Protein AF-Q3BM57-F1 (afdb_monomer)

Radius of gyration: 13.67 Å; Cα contacts (8 Å, |Δi|>4): 125; chains: 1; bounding box: 43×21×32 Å

pLDDT: mean 78.83, std 12.49, range [34.44, 92.12]

Solvent-accessible surface area (backbone atoms only — not comparable to full-atom values): 5569 Å² total; per-residue (Å²): 133,81,82,72,73,82,38,52,63,45,88,41,79,76,63,85,85,56,90,53,75,90,53,66,89,49,45,34,31,27,56,75,60,85,75,77,78,59,96,80,44,55,71,37,76,38,39,43,82,86,69,49,75,54,24,32,30,65,48,70,41,79,93,73,60,32,28,32,24,45,35,46,72,55,50,46,68,78,35,76,85,69,71,82,77,76,84,131

Sequence (88 aa):
MSTDVLCDWTDARIPANFPDPGLQGLHAATPDFGGLTGPGDSGGPVVSSSGVMHGIVKGQYDNLNMMFYTSTAQFFREQPDYTIAPPN

Structure (mmCIF, N/CA/C/O backbone):
data_AF-Q3BM57-F1
#
_entry.id   AF-Q3BM57-F1
#
loop_
_atom_site.group_PDB
_atom_site.id
_atom_site.type_symbol
_atom_site.label_atom_id
_atom_site.label_alt_id
_atom_site.label_comp_id
_atom_site.label_asym_id
_atom_site.label_entity_id
_atom_site.label_seq_id
_atom_site.pdbx_PDB_ins_code
_atom_site.Cartn_x
_atom_site.Cartn_y
_atom_site.Cartn_z
_atom_site.occupancy
_atom_site.B_iso_or_equiv
_atom_site.auth_seq_id
_atom_site.auth_comp_id
_atom_site.auth_asym_id
_atom_site.auth_atom_id
_atom_site.pdbx_PDB_model_num
ATOM 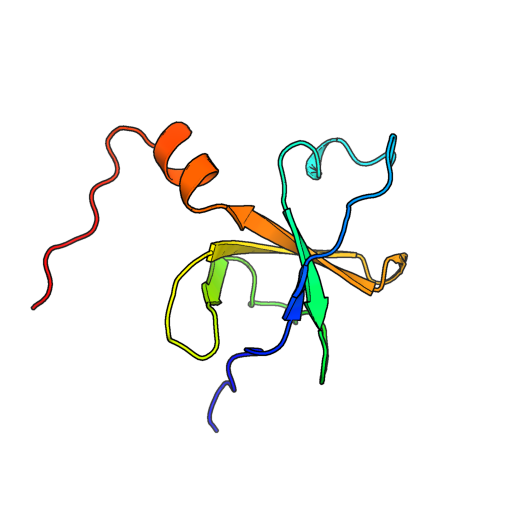1 N N . MET A 1 1 ? -19.141 -0.087 -12.837 1.00 34.44 1 MET A N 1
ATOM 2 C CA . MET A 1 1 ? -17.762 -0.585 -12.990 1.00 34.44 1 MET A CA 1
ATOM 3 C C . MET A 1 1 ? -17.221 -0.742 -11.589 1.00 34.44 1 MET A C 1
ATOM 5 O O . MET A 1 1 ? -17.168 0.252 -10.879 1.00 34.44 1 MET A O 1
ATOM 9 N N . SER A 1 2 ? -16.990 -1.979 -11.162 1.00 35.09 2 SER A N 1
ATOM 10 C CA . SER A 1 2 ? -16.331 -2.265 -9.889 1.00 35.09 2 SER A CA 1
ATOM 11 C C . SER A 1 2 ? -14.887 -1.787 -10.022 1.00 35.09 2 SER A C 1
ATOM 13 O O . SER A 1 2 ? -14.223 -2.135 -10.997 1.00 35.09 2 SER A O 1
ATOM 15 N N . THR A 1 3 ? -14.433 -0.912 -9.128 1.00 41.09 3 THR A N 1
ATOM 16 C CA . THR A 1 3 ? -13.006 -0.642 -8.935 1.00 41.09 3 THR A CA 1
ATOM 17 C C . THR A 1 3 ? -12.451 -1.890 -8.268 1.00 41.09 3 THR A C 1
ATOM 19 O O . THR A 1 3 ? -12.429 -1.972 -7.039 1.00 41.09 3 THR A O 1
ATOM 22 N N . ASP A 1 4 ? -12.191 -2.915 -9.080 1.00 44.03 4 ASP A N 1
ATOM 23 C CA . ASP A 1 4 ? -11.793 -4.226 -8.598 1.00 44.03 4 ASP A CA 1
ATOM 24 C C . ASP A 1 4 ? -10.557 -4.055 -7.735 1.00 44.03 4 ASP A C 1
ATOM 26 O O . ASP A 1 4 ? -9.509 -3.583 -8.174 1.00 44.03 4 ASP A O 1
ATOM 30 N N . VAL A 1 5 ? -10.753 -4.368 -6.460 1.00 47.12 5 VAL A N 1
ATOM 31 C CA . VAL A 1 5 ? -9.701 -4.408 -5.472 1.00 47.12 5 VAL A CA 1
ATOM 32 C C . VAL A 1 5 ? -8.647 -5.352 -6.031 1.00 47.12 5 VAL A C 1
ATOM 34 O O . VAL A 1 5 ? -8.900 -6.541 -6.229 1.00 47.12 5 VAL A O 1
ATOM 37 N N . LEU A 1 6 ? -7.483 -4.797 -6.344 1.00 53.69 6 LEU A N 1
ATOM 38 C CA . LEU A 1 6 ? -6.271 -5.557 -6.576 1.00 53.69 6 LEU A CA 1
ATOM 39 C C . LEU A 1 6 ? -6.014 -6.295 -5.249 1.00 53.69 6 LEU A C 1
ATOM 41 O O . LEU A 1 6 ? -5.568 -5.690 -4.282 1.00 53.69 6 LEU A O 1
ATOM 45 N N . CYS A 1 7 ? -6.498 -7.531 -5.132 1.00 53.09 7 CYS A N 1
ATOM 46 C CA . CYS A 1 7 ? -6.591 -8.282 -3.868 1.00 53.09 7 CYS A CA 1
ATOM 47 C C . CYS A 1 7 ? -5.550 -9.399 -3.760 1.00 53.09 7 CYS A C 1
ATOM 49 O O . CYS A 1 7 ? -5.379 -9.952 -2.674 1.00 53.09 7 CYS A O 1
ATOM 51 N N . ASP A 1 8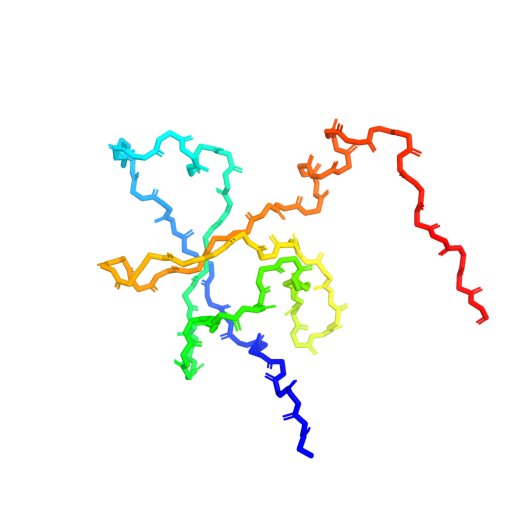 ? -4.881 -9.729 -4.864 1.00 61.31 8 ASP A N 1
ATOM 52 C CA . ASP A 1 8 ? -3.878 -10.787 -4.906 1.00 61.31 8 ASP A CA 1
ATOM 53 C C . ASP A 1 8 ? -2.499 -10.158 -5.078 1.00 61.31 8 ASP A C 1
ATOM 55 O O . ASP A 1 8 ? -2.113 -9.691 -6.157 1.00 61.31 8 ASP A O 1
ATOM 59 N N . TRP A 1 9 ? -1.782 -10.114 -3.960 1.00 72.38 9 TRP A N 1
ATOM 60 C CA . TRP A 1 9 ? -0.410 -9.656 -3.897 1.00 72.38 9 TRP A CA 1
ATOM 61 C C . TRP A 1 9 ? 0.446 -10.659 -3.151 1.00 72.38 9 TRP A C 1
ATOM 63 O O . TRP A 1 9 ? 0.053 -11.182 -2.106 1.00 72.38 9 TRP A O 1
ATOM 73 N N . THR A 1 10 ? 1.680 -10.786 -3.611 1.00 76.31 10 THR A N 1
ATOM 74 C CA . THR A 1 10 ? 2.738 -11.461 -2.873 1.00 76.31 10 THR A CA 1
ATOM 75 C C . THR A 1 10 ? 3.581 -10.436 -2.113 1.00 76.31 10 THR A C 1
ATOM 77 O O . THR A 1 10 ? 3.977 -9.405 -2.667 1.00 76.31 10 THR A O 1
ATOM 80 N N . ASP A 1 11 ? 3.885 -10.726 -0.842 1.00 78.75 11 ASP A N 1
ATOM 81 C CA . ASP A 1 11 ? 4.824 -9.940 -0.034 1.00 78.75 11 ASP A CA 1
ATOM 82 C C . ASP A 1 11 ? 6.171 -9.807 -0.758 1.00 78.75 11 ASP A C 1
ATOM 84 O O . ASP A 1 11 ? 6.825 -10.799 -1.099 1.00 78.75 11 ASP A O 1
ATOM 88 N N . ALA A 1 12 ? 6.626 -8.570 -0.936 1.00 83.38 12 ALA A N 1
ATOM 89 C CA . ALA A 1 12 ? 7.886 -8.263 -1.592 1.00 83.38 12 ALA A CA 1
ATOM 90 C C . ALA A 1 12 ? 8.878 -7.634 -0.613 1.00 83.38 12 ALA A C 1
ATOM 92 O O . ALA A 1 12 ? 8.524 -6.934 0.337 1.00 83.38 12 ALA A O 1
ATOM 93 N N . ARG A 1 13 ? 10.171 -7.870 -0.853 1.00 84.81 13 ARG A N 1
ATOM 94 C CA . ARG A 1 13 ? 11.238 -7.229 -0.079 1.00 84.81 13 ARG A CA 1
ATOM 95 C C . ARG A 1 13 ? 11.791 -6.043 -0.843 1.00 84.81 13 ARG A C 1
ATOM 97 O O . ARG A 1 13 ? 12.298 -6.202 -1.951 1.00 84.81 13 ARG A O 1
ATOM 104 N N . ILE A 1 14 ? 11.773 -4.883 -0.195 1.00 84.94 14 ILE A N 1
ATOM 105 C CA . ILE A 1 14 ? 12.511 -3.711 -0.659 1.00 84.94 14 ILE A CA 1
ATOM 106 C C . ILE A 1 14 ? 14.005 -4.072 -0.650 1.00 84.94 14 ILE A C 1
ATOM 108 O O . ILE A 1 14 ? 14.502 -4.533 0.386 1.00 84.94 14 ILE A O 1
ATOM 112 N N . PRO A 1 15 ? 14.732 -3.906 -1.771 1.00 85.00 15 PRO A N 1
ATOM 113 C CA . PRO A 1 15 ? 16.160 -4.187 -1.816 1.00 85.00 15 PRO A CA 1
ATOM 114 C C . PRO A 1 15 ? 16.918 -3.439 -0.715 1.00 85.00 15 PRO A C 1
ATOM 116 O O . PRO A 1 15 ? 16.696 -2.250 -0.478 1.00 85.00 15 PRO A O 1
ATOM 119 N N . ALA A 1 16 ? 17.840 -4.133 -0.045 1.00 80.19 16 ALA A N 1
ATOM 120 C CA . ALA A 1 16 ? 18.702 -3.497 0.942 1.00 80.19 16 ALA A CA 1
ATOM 121 C C . ALA A 1 16 ? 19.509 -2.367 0.279 1.00 80.19 16 ALA A C 1
ATOM 123 O O . ALA A 1 16 ? 20.048 -2.547 -0.812 1.00 80.19 16 ALA A O 1
ATOM 124 N N . ASN A 1 17 ? 19.604 -1.218 0.951 1.00 81.25 17 ASN A N 1
ATOM 125 C CA . ASN A 1 17 ? 20.269 -0.009 0.447 1.00 81.25 17 ASN A CA 1
ATOM 126 C C . ASN A 1 17 ? 19.644 0.594 -0.824 1.00 81.25 17 ASN A C 1
ATOM 128 O O . ASN A 1 17 ? 20.341 1.280 -1.574 1.00 81.25 17 ASN A O 1
ATOM 132 N N . PHE A 1 18 ? 18.350 0.364 -1.083 1.00 82.75 18 PHE A N 1
ATOM 133 C CA . PHE A 1 18 ? 17.666 1.082 -2.156 1.00 82.75 18 PHE A CA 1
ATOM 134 C C . PHE A 1 18 ? 17.776 2.605 -1.919 1.00 82.75 18 PHE A C 1
ATOM 136 O O . PHE A 1 18 ? 17.512 3.058 -0.803 1.00 82.75 18 PHE A O 1
ATOM 143 N N . PRO A 1 19 ? 18.191 3.404 -2.922 1.00 81.81 19 PRO A N 1
ATOM 144 C CA . PRO A 1 19 ? 18.646 4.784 -2.722 1.00 81.81 19 PRO A CA 1
ATOM 145 C C . PRO A 1 19 ? 17.524 5.800 -2.448 1.00 81.81 19 PRO A C 1
ATOM 147 O O . PRO A 1 19 ? 17.785 7.001 -2.439 1.00 81.81 19 PRO A O 1
ATOM 150 N N . ASP A 1 20 ? 16.291 5.344 -2.220 1.00 83.06 20 ASP A N 1
ATOM 151 C CA . ASP A 1 20 ? 15.153 6.206 -1.914 1.00 83.06 20 ASP A CA 1
ATOM 152 C C . ASP A 1 20 ? 14.853 6.213 -0.400 1.00 83.06 20 ASP A C 1
ATOM 154 O O . ASP A 1 20 ? 14.307 5.236 0.130 1.00 83.06 20 ASP A O 1
ATOM 158 N N . PRO A 1 21 ? 15.168 7.307 0.321 1.00 80.12 21 PRO A N 1
ATOM 159 C CA . PRO A 1 21 ? 14.866 7.423 1.745 1.00 80.12 21 PRO A CA 1
ATOM 160 C C . PRO A 1 21 ? 13.357 7.415 2.037 1.00 80.12 21 PRO A C 1
ATOM 162 O O . PRO A 1 21 ? 12.956 7.046 3.139 1.00 80.12 21 PRO A O 1
ATOM 165 N N . GLY A 1 22 ? 12.508 7.769 1.067 1.00 77.75 22 GLY A N 1
ATOM 166 C CA . GLY A 1 22 ? 11.050 7.762 1.199 1.00 77.75 22 GLY A CA 1
ATOM 167 C C . GLY A 1 22 ? 10.438 6.365 1.339 1.00 77.75 22 GLY A C 1
ATOM 168 O O . GLY A 1 22 ? 9.278 6.260 1.756 1.00 77.75 22 GLY A O 1
ATOM 169 N N . LEU A 1 23 ? 1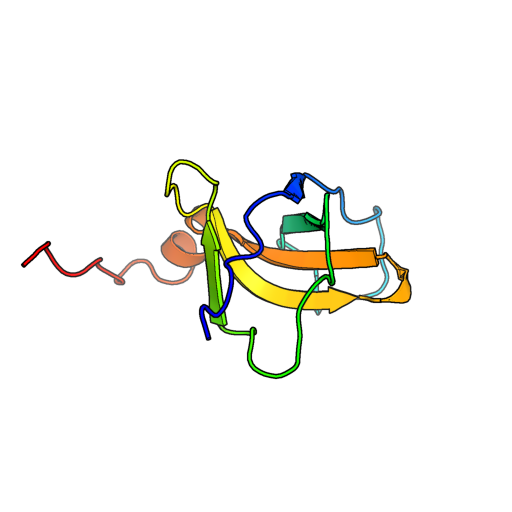1.215 5.317 1.032 1.00 80.50 23 LEU A N 1
ATOM 170 C CA . LEU A 1 23 ? 10.831 3.912 1.180 1.00 80.50 23 LEU A CA 1
ATOM 171 C C . LEU A 1 23 ? 11.242 3.297 2.524 1.00 80.50 23 LEU A C 1
ATOM 173 O O . LEU A 1 23 ? 10.850 2.170 2.827 1.00 80.50 23 LEU A O 1
ATOM 177 N N . GLN A 1 24 ? 12.021 4.007 3.346 1.00 81.38 24 GLN A N 1
ATOM 178 C CA . GLN A 1 24 ? 12.432 3.486 4.647 1.00 81.38 24 GLN A CA 1
ATOM 179 C C . GLN A 1 24 ? 11.218 3.260 5.554 1.00 81.38 24 GLN A C 1
ATOM 181 O O . GLN A 1 24 ? 10.383 4.141 5.746 1.00 81.38 24 GLN A O 1
ATOM 186 N N . GLY A 1 25 ? 11.131 2.053 6.114 1.00 82.62 25 GLY A N 1
ATOM 187 C CA . GLY A 1 25 ? 10.021 1.635 6.970 1.00 82.62 25 GLY A CA 1
ATOM 188 C C . GLY A 1 25 ? 8.761 1.201 6.220 1.00 82.62 25 GLY A C 1
ATOM 189 O O . GLY A 1 25 ? 7.871 0.656 6.863 1.00 82.62 25 GLY A O 1
ATOM 190 N N . LEU A 1 26 ? 8.686 1.375 4.896 1.00 86.44 26 LEU A N 1
ATOM 191 C CA . LEU A 1 26 ? 7.554 0.886 4.113 1.00 86.44 26 LEU A CA 1
ATOM 192 C C . LEU A 1 26 ? 7.619 -0.626 3.912 1.00 86.44 26 LEU A C 1
ATOM 194 O O . LEU A 1 26 ? 8.685 -1.245 3.925 1.00 86.44 26 LEU A O 1
ATOM 198 N N . HIS A 1 27 ? 6.448 -1.197 3.667 1.00 89.38 27 HIS A N 1
ATOM 199 C CA . HIS A 1 27 ? 6.305 -2.554 3.169 1.00 89.38 27 HIS A CA 1
ATOM 200 C C . HIS A 1 27 ? 6.091 -2.522 1.657 1.00 89.38 27 HIS A C 1
ATOM 202 O O . HIS A 1 27 ? 5.665 -1.502 1.107 1.00 89.38 27 HIS A O 1
ATOM 208 N N . ALA A 1 28 ? 6.408 -3.630 0.990 1.00 88.94 28 ALA A N 1
ATOM 209 C CA . ALA A 1 28 ? 6.252 -3.764 -0.447 1.00 88.94 28 ALA A CA 1
ATOM 210 C C . ALA A 1 28 ? 5.454 -5.015 -0.805 1.00 88.94 28 ALA A C 1
ATOM 212 O O . ALA A 1 28 ? 5.506 -6.024 -0.106 1.00 88.94 28 ALA A O 1
ATOM 213 N N . ALA A 1 29 ? 4.747 -4.932 -1.922 1.00 84.81 29 ALA A N 1
ATOM 214 C CA . ALA A 1 29 ? 3.938 -5.999 -2.478 1.00 84.81 29 ALA A CA 1
ATOM 215 C C . ALA A 1 29 ? 4.066 -6.005 -4.006 1.00 84.81 29 ALA A C 1
ATOM 217 O O . ALA A 1 29 ? 4.216 -4.952 -4.632 1.00 84.81 29 ALA A O 1
ATOM 218 N N . THR A 1 30 ? 4.016 -7.190 -4.607 1.00 80.69 30 THR A N 1
ATOM 219 C CA . THR A 1 30 ? 3.962 -7.387 -6.064 1.00 80.69 30 THR A CA 1
ATOM 220 C C . THR A 1 30 ? 2.595 -7.949 -6.443 1.00 80.69 30 THR A C 1
ATOM 222 O O . THR A 1 30 ? 2.119 -8.830 -5.729 1.00 80.69 30 THR A O 1
ATOM 225 N N . PRO A 1 31 ? 1.959 -7.487 -7.532 1.00 71.12 31 PRO A N 1
ATOM 226 C CA . PRO A 1 31 ? 0.667 -7.998 -7.961 1.00 71.12 31 PRO A CA 1
ATOM 227 C C . PRO A 1 31 ? 0.858 -9.399 -8.516 1.00 71.12 31 PRO A C 1
ATOM 229 O O . PRO A 1 31 ? 1.763 -9.627 -9.322 1.00 71.12 31 PRO A O 1
ATOM 232 N N . ASP A 1 32 ? -0.026 -10.312 -8.135 1.00 66.75 32 ASP A N 1
ATOM 233 C CA . ASP A 1 32 ? -0.085 -11.626 -8.772 1.00 66.75 32 ASP A CA 1
ATOM 234 C C . ASP A 1 32 ? -0.815 -11.531 -10.127 1.00 66.75 32 ASP A C 1
ATOM 236 O O . ASP A 1 32 ? -0.520 -12.285 -11.056 1.00 66.75 32 ASP A O 1
ATOM 240 N N . PHE A 1 33 ? -1.716 -10.546 -10.274 1.00 58.72 33 PHE A N 1
ATOM 241 C CA . PHE A 1 33 ? -2.444 -10.227 -11.506 1.00 58.72 33 PHE A CA 1
ATOM 242 C C . PHE A 1 33 ? -2.705 -8.715 -11.640 1.00 58.72 33 PHE A C 1
ATOM 244 O O . PHE A 1 33 ? -2.972 -8.033 -10.655 1.00 58.72 33 PHE A O 1
ATOM 251 N N . GLY A 1 34 ? -2.708 -8.193 -12.873 1.00 64.12 34 GLY A N 1
ATOM 252 C CA . GLY A 1 34 ? -3.062 -6.794 -13.158 1.00 64.12 34 GLY A CA 1
ATOM 253 C C . GLY A 1 34 ? -1.905 -5.793 -13.028 1.00 64.12 34 GLY A C 1
ATOM 254 O O . GLY A 1 34 ? -0.733 -6.160 -13.079 1.00 64.12 34 GLY A O 1
ATOM 255 N N . GLY A 1 35 ? -2.252 -4.504 -12.956 1.00 66.44 35 GLY A N 1
ATOM 256 C CA . GLY A 1 35 ? -1.302 -3.409 -12.735 1.00 66.44 35 GLY A CA 1
ATOM 257 C C . GLY A 1 35 ? -1.070 -3.153 -11.246 1.00 66.44 35 GLY A C 1
ATOM 258 O O . GLY A 1 35 ? -1.912 -3.481 -10.425 1.00 66.44 35 GLY A O 1
ATOM 259 N N . LEU A 1 36 ? 0.066 -2.552 -10.905 1.00 71.31 36 LEU A N 1
ATOM 260 C CA . LEU A 1 36 ? 0.453 -2.262 -9.523 1.00 71.31 36 LEU A CA 1
ATOM 261 C C . LEU A 1 36 ? -0.487 -1.280 -8.823 1.00 71.31 36 LEU A C 1
ATOM 263 O O . LEU A 1 36 ? -1.073 -1.607 -7.812 1.00 71.31 36 LEU A O 1
ATOM 267 N N . THR A 1 37 ? -0.611 -0.071 -9.346 1.00 74.50 37 THR A N 1
ATOM 268 C CA . THR A 1 37 ? -1.523 0.988 -8.906 1.00 74.50 37 THR A CA 1
ATOM 269 C C . THR A 1 37 ? -1.653 1.996 -10.051 1.00 74.50 37 THR A C 1
ATOM 271 O O . THR A 1 37 ? -0.820 2.046 -10.961 1.00 74.50 37 THR A O 1
ATOM 274 N N . GLY A 1 38 ? -2.702 2.807 -10.034 1.00 75.31 38 GLY A N 1
ATOM 275 C CA . GLY A 1 38 ? -2.902 3.939 -10.926 1.00 75.31 38 GLY A CA 1
ATOM 276 C C . GLY A 1 38 ? -2.877 5.282 -10.188 1.00 75.31 38 GLY A C 1
ATOM 277 O O . GLY A 1 38 ? -2.953 5.342 -8.957 1.00 75.31 38 GLY A O 1
ATOM 278 N N . PRO A 1 39 ? -2.797 6.403 -10.930 1.00 78.19 39 PRO A N 1
ATOM 279 C CA . PRO A 1 39 ? -3.018 7.723 -10.356 1.00 78.19 39 PRO A CA 1
ATOM 280 C C . PRO A 1 39 ? -4.367 7.783 -9.625 1.00 78.19 39 PRO A C 1
ATOM 282 O O . PRO A 1 39 ? -5.411 7.560 -10.232 1.00 78.19 39 PRO A O 1
ATOM 285 N N . GLY A 1 40 ? -4.333 8.119 -8.333 1.00 81.94 40 GLY A N 1
ATOM 286 C CA . GLY A 1 40 ? -5.520 8.185 -7.472 1.00 81.94 40 GLY A CA 1
ATOM 287 C C . GLY A 1 40 ? -5.643 7.048 -6.455 1.00 81.94 40 GLY A C 1
ATOM 288 O O . GLY A 1 40 ? -6.407 7.198 -5.507 1.00 81.94 40 GLY A O 1
ATOM 289 N N . ASP A 1 41 ? -4.853 5.977 -6.583 1.00 81.69 41 ASP A N 1
ATOM 290 C CA . ASP A 1 41 ? -4.897 4.845 -5.643 1.00 81.69 41 ASP A CA 1
ATOM 291 C C . ASP A 1 41 ? -4.142 5.120 -4.330 1.00 81.69 41 ASP A C 1
ATOM 293 O O . ASP A 1 41 ? -4.331 4.418 -3.335 1.00 81.69 41 ASP A O 1
ATOM 297 N N . SER A 1 42 ? -3.296 6.157 -4.290 1.00 85.94 42 SER A N 1
ATOM 298 C CA . SER A 1 42 ? -2.628 6.613 -3.065 1.00 85.94 42 SER A CA 1
ATOM 299 C C . SER A 1 42 ? -3.648 6.950 -1.973 1.00 85.94 42 SER A C 1
ATOM 301 O O . SER A 1 42 ? -4.587 7.711 -2.194 1.00 85.94 42 SER A O 1
ATOM 303 N N . GLY A 1 43 ? -3.437 6.418 -0.768 1.00 86.31 43 GLY A N 1
ATOM 304 C CA . GLY A 1 43 ? -4.387 6.518 0.343 1.00 86.31 43 GLY A CA 1
ATOM 305 C C . GLY A 1 43 ? -5.448 5.412 0.361 1.00 86.31 43 GLY A C 1
ATOM 306 O O . GLY A 1 43 ? -6.157 5.278 1.358 1.00 86.31 43 GLY A O 1
ATOM 307 N N . GLY A 1 44 ? -5.535 4.598 -0.694 1.00 85.81 44 GLY A N 1
ATOM 308 C CA . GLY A 1 44 ? -6.383 3.413 -0.736 1.00 85.81 44 GLY A CA 1
ATOM 309 C C . GLY A 1 44 ? -5.931 2.330 0.254 1.00 85.81 44 GLY A C 1
ATOM 310 O O . GLY A 1 44 ? -4.759 2.287 0.647 1.00 85.81 44 GLY A O 1
ATOM 311 N N . PRO A 1 45 ? -6.845 1.448 0.689 1.00 84.44 45 PRO A N 1
ATOM 312 C CA . PRO A 1 45 ? -6.517 0.385 1.625 1.00 84.44 45 PRO A CA 1
ATOM 313 C C . PRO A 1 45 ? -5.827 -0.787 0.912 1.00 84.44 45 PRO A C 1
ATOM 315 O O . PRO A 1 45 ? -6.264 -1.227 -0.147 1.00 84.44 45 PRO A O 1
ATOM 318 N N . VAL A 1 46 ? -4.786 -1.343 1.532 1.00 83.19 46 VAL A N 1
ATOM 319 C CA . VAL A 1 46 ? -4.215 -2.641 1.145 1.00 83.19 46 VAL A CA 1
ATOM 320 C C . VAL A 1 46 ? -4.914 -3.712 1.969 1.00 83.19 46 VAL A C 1
ATOM 322 O O . VAL A 1 46 ? -4.742 -3.760 3.191 1.00 83.19 46 VAL A O 1
ATOM 325 N N . VAL A 1 47 ? -5.721 -4.544 1.314 1.00 80.12 47 VAL A N 1
ATOM 326 C CA . VAL A 1 47 ? -6.545 -5.575 1.958 1.00 80.12 47 VAL A CA 1
ATOM 327 C C . VAL A 1 47 ? -6.283 -6.946 1.351 1.00 80.12 47 VAL A C 1
ATOM 329 O O . VAL A 1 47 ? -6.051 -7.060 0.151 1.00 80.12 47 VAL A O 1
ATOM 332 N N . SER A 1 48 ? -6.329 -7.988 2.178 1.00 75.19 48 SER A N 1
ATOM 333 C CA . SER A 1 48 ? -6.350 -9.365 1.688 1.00 75.19 48 SER A CA 1
ATOM 334 C C . SER A 1 48 ? -7.710 -9.711 1.076 1.00 75.19 48 SER A C 1
ATOM 336 O O . SER A 1 48 ? -8.730 -9.089 1.389 1.00 75.19 48 SER A O 1
ATOM 338 N N . SER A 1 49 ? -7.760 -10.795 0.301 1.00 73.44 49 SER A N 1
ATOM 339 C CA . SER A 1 49 ? -9.011 -11.388 -0.194 1.00 73.44 49 SER A CA 1
ATOM 340 C C . SER A 1 49 ? -9.989 -11.797 0.920 1.00 73.44 49 SER A C 1
ATOM 342 O O . SER A 1 49 ? -11.197 -11.853 0.698 1.00 73.44 49 SER A O 1
ATOM 344 N N . SER A 1 50 ? -9.494 -12.026 2.141 1.00 76.12 50 SER A N 1
ATOM 345 C CA . SER A 1 50 ? -10.312 -12.284 3.332 1.00 76.12 50 SER A CA 1
ATOM 346 C C . SER A 1 50 ? -10.779 -11.009 4.053 1.00 76.12 50 SER A C 1
ATOM 348 O O . SER A 1 50 ? -11.340 -11.103 5.144 1.00 76.12 50 SER A O 1
ATOM 350 N N . GLY A 1 51 ? -10.522 -9.823 3.493 1.00 74.56 51 GLY A N 1
ATOM 351 C CA . GLY A 1 51 ? -10.942 -8.532 4.042 1.00 74.56 51 GLY A CA 1
ATOM 352 C C . GLY A 1 51 ? -10.079 -8.006 5.193 1.00 74.56 51 GLY A C 1
ATOM 353 O O . GLY A 1 51 ? -10.520 -7.125 5.928 1.00 74.56 51 GLY A O 1
ATOM 354 N N . VAL A 1 52 ? -8.863 -8.529 5.383 1.00 80.94 52 VAL A N 1
ATOM 355 C CA . VAL A 1 52 ? -7.949 -8.053 6.435 1.00 80.94 52 VAL A CA 1
ATOM 356 C C . VAL A 1 52 ? -7.125 -6.885 5.906 1.00 80.94 52 VAL A C 1
ATOM 358 O O . VAL A 1 52 ? -6.468 -7.007 4.877 1.00 80.94 52 VAL A O 1
ATOM 361 N N . MET A 1 53 ? -7.130 -5.753 6.613 1.00 82.69 53 MET A N 1
ATOM 362 C CA . MET A 1 53 ? -6.339 -4.577 6.242 1.00 82.69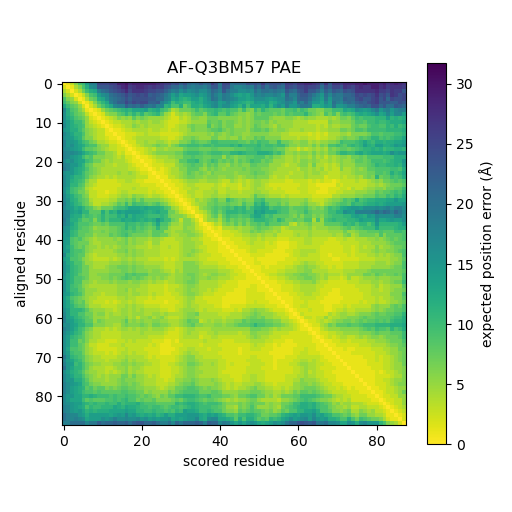 53 MET A CA 1
ATOM 363 C C . MET A 1 53 ? -4.880 -4.714 6.692 1.00 82.69 53 MET A C 1
ATOM 365 O O . MET A 1 53 ? -4.583 -4.801 7.885 1.00 82.69 53 MET A O 1
ATOM 369 N N . HIS A 1 54 ? -3.964 -4.649 5.730 1.00 84.75 54 HIS A N 1
ATOM 370 C CA . HIS A 1 54 ? -2.519 -4.682 5.951 1.00 84.75 54 HIS A CA 1
ATOM 371 C C . HIS A 1 54 ? -1.895 -3.287 6.003 1.00 84.75 54 HIS A C 1
ATOM 373 O O . HIS A 1 54 ? -0.898 -3.084 6.700 1.00 84.75 54 HIS A O 1
ATOM 379 N N . GLY A 1 55 ? -2.475 -2.311 5.303 1.00 88.94 55 GLY A N 1
ATOM 380 C CA . GLY A 1 55 ? 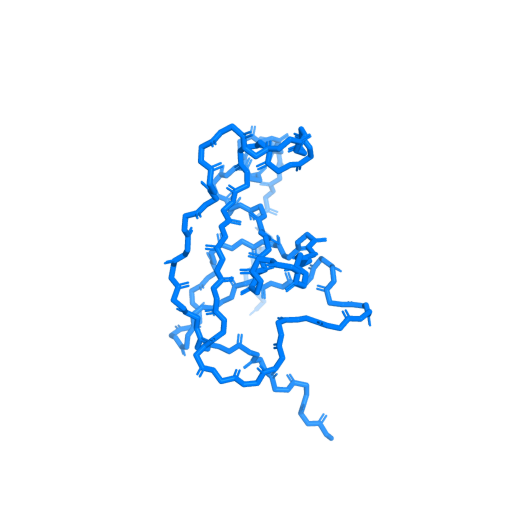-1.917 -0.967 5.265 1.00 88.94 55 GLY A CA 1
ATOM 381 C C . GLY A 1 55 ? -2.625 -0.004 4.328 1.00 88.94 55 GLY A C 1
ATOM 382 O O . GLY A 1 55 ? -3.770 -0.220 3.940 1.00 88.94 55 GLY A O 1
ATOM 383 N N . ILE A 1 56 ? -1.915 1.070 3.992 1.00 88.81 56 ILE A N 1
ATOM 384 C CA . ILE A 1 56 ? -2.392 2.187 3.175 1.00 88.81 56 ILE A CA 1
ATOM 385 C C . ILE A 1 56 ? -1.402 2.412 2.032 1.00 88.81 56 ILE A C 1
ATOM 387 O O . ILE A 1 56 ? -0.203 2.586 2.276 1.00 88.81 56 ILE A O 1
ATOM 391 N N . VAL A 1 57 ? -1.900 2.414 0.795 1.00 88.75 57 VAL A N 1
ATOM 392 C CA . VAL A 1 57 ? -1.103 2.599 -0.424 1.00 88.75 57 VAL A CA 1
ATOM 393 C C . VAL A 1 57 ? -0.392 3.945 -0.385 1.00 88.75 57 VAL A C 1
ATOM 395 O O . VAL A 1 57 ? -1.018 4.994 -0.214 1.00 88.75 57 VAL A O 1
ATOM 398 N N . LYS A 1 58 ? 0.924 3.925 -0.599 1.00 88.44 58 LYS A N 1
ATOM 399 C CA . LYS A 1 58 ? 1.733 5.137 -0.761 1.00 88.44 58 LYS A CA 1
ATOM 400 C C . LYS A 1 58 ? 2.035 5.413 -2.232 1.00 88.44 58 LYS A C 1
ATOM 402 O O . LYS A 1 58 ? 1.965 6.564 -2.657 1.00 88.44 58 LYS A O 1
ATOM 407 N N . GLY A 1 59 ? 2.306 4.368 -3.010 1.00 86.31 59 GLY A N 1
ATOM 408 C CA . GLY A 1 59 ? 2.539 4.454 -4.451 1.00 86.31 59 GLY A CA 1
ATOM 409 C C . GLY A 1 59 ? 3.245 3.213 -4.990 1.00 86.31 59 GLY A C 1
ATOM 410 O O . GLY A 1 59 ? 3.248 2.169 -4.340 1.00 86.31 59 GLY A O 1
ATOM 411 N N . GLN A 1 60 ? 3.891 3.346 -6.146 1.00 86.06 60 GLN A N 1
ATOM 412 C CA . GLN A 1 60 ? 4.618 2.264 -6.813 1.00 86.06 60 GLN A CA 1
ATOM 413 C C . GLN A 1 60 ? 5.979 2.718 -7.345 1.00 86.06 60 GLN A C 1
ATOM 415 O O . GLN A 1 60 ? 6.214 3.908 -7.552 1.00 86.06 60 GLN A O 1
ATOM 420 N N . TYR A 1 61 ? 6.848 1.746 -7.615 1.00 81.31 61 TYR A N 1
ATOM 421 C CA . TYR A 1 61 ? 8.051 1.906 -8.425 1.00 81.31 61 TYR A CA 1
ATOM 422 C C . TYR A 1 61 ? 7.966 0.933 -9.589 1.00 81.31 61 TYR A C 1
ATOM 424 O O . TYR A 1 61 ? 8.175 -0.270 -9.416 1.00 81.31 61 TYR A O 1
ATOM 432 N N . ASP A 1 62 ? 7.746 1.475 -10.783 1.00 75.88 62 ASP A N 1
ATOM 433 C CA . ASP A 1 62 ? 7.630 0.684 -12.011 1.00 75.88 62 ASP A CA 1
ATOM 434 C C . ASP A 1 62 ? 8.898 -0.148 -12.262 1.00 75.88 62 ASP A C 1
ATOM 436 O O . ASP A 1 62 ? 8.820 -1.326 -12.594 1.00 75.88 62 ASP A O 1
ATOM 440 N N . ASN A 1 63 ? 10.079 0.424 -11.993 1.00 81.00 63 ASN A N 1
ATOM 441 C CA . ASN A 1 63 ? 11.370 -0.256 -12.171 1.00 81.00 63 ASN A CA 1
ATOM 442 C C . ASN A 1 63 ? 11.556 -1.483 -11.270 1.00 81.00 63 ASN A C 1
ATOM 444 O O . ASN A 1 63 ? 12.328 -2.378 -11.606 1.00 81.00 63 ASN A O 1
ATOM 448 N N . LEU A 1 64 ? 10.901 -1.501 -10.109 1.00 79.38 64 LEU A N 1
ATOM 449 C CA . LEU A 1 64 ? 10.946 -2.633 -9.187 1.00 79.38 64 LEU A CA 1
ATOM 450 C C . LEU A 1 64 ? 9.767 -3.583 -9.385 1.00 79.38 64 LEU A C 1
ATOM 452 O O . LEU A 1 64 ? 9.761 -4.657 -8.793 1.00 79.38 64 LEU A O 1
ATOM 456 N N . ASN A 1 65 ? 8.791 -3.195 -10.207 1.00 81.56 65 ASN A N 1
ATOM 457 C CA . ASN A 1 65 ? 7.494 -3.840 -10.307 1.00 81.56 65 ASN A CA 1
ATOM 458 C C . ASN A 1 65 ? 6.845 -4.059 -8.919 1.00 81.56 65 ASN A C 1
ATOM 460 O O . ASN A 1 65 ? 6.324 -5.133 -8.633 1.00 81.56 65 ASN A O 1
ATOM 464 N N . MET A 1 66 ? 6.918 -3.049 -8.042 1.00 86.00 66 MET A N 1
ATOM 465 C CA . MET A 1 66 ? 6.465 -3.130 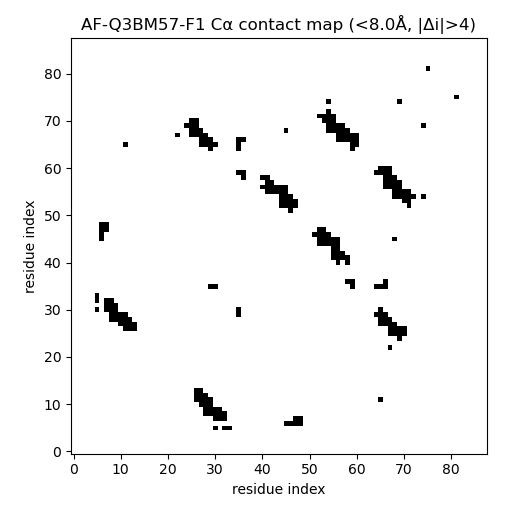-6.645 1.00 86.00 66 MET A CA 1
ATOM 466 C C . MET A 1 66 ? 5.580 -1.949 -6.252 1.00 86.00 66 MET A C 1
ATOM 468 O O . MET A 1 66 ? 5.837 -0.805 -6.635 1.00 86.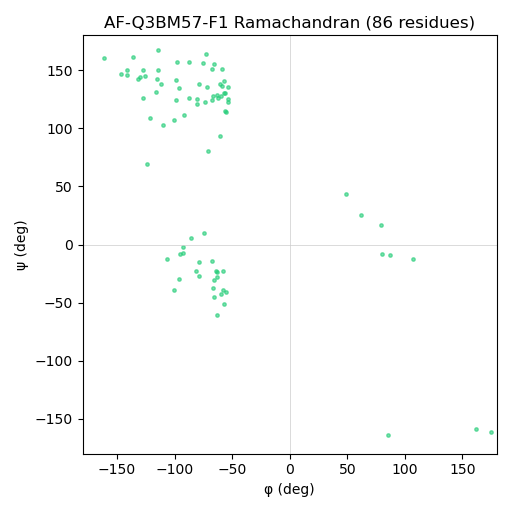00 66 MET A O 1
ATOM 472 N N 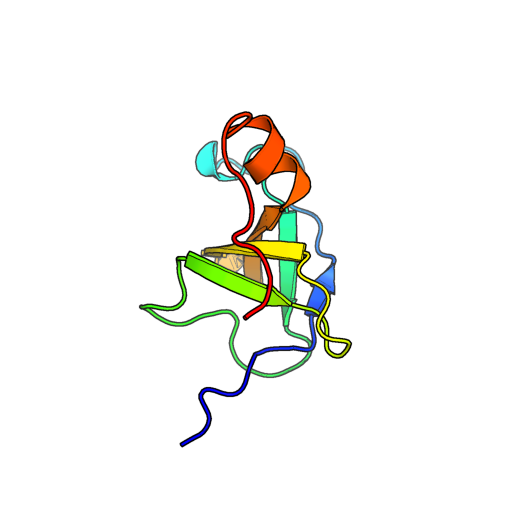. MET A 1 67 ? 4.569 -2.241 -5.435 1.00 88.12 67 MET A N 1
ATOM 473 C CA . MET A 1 67 ? 3.724 -1.277 -4.740 1.00 88.12 67 MET A CA 1
ATOM 474 C C . MET A 1 67 ? 4.257 -1.153 -3.320 1.00 88.12 67 MET A C 1
ATOM 476 O O . MET A 1 67 ? 4.631 -2.153 -2.708 1.00 88.12 67 MET A O 1
ATOM 480 N N . PHE A 1 68 ? 4.242 0.059 -2.777 1.00 88.81 68 PHE A N 1
ATOM 481 C CA . PHE A 1 68 ? 4.629 0.333 -1.402 1.00 88.81 68 PHE A CA 1
ATOM 482 C C . PHE A 1 68 ? 3.449 0.836 -0.601 1.00 88.81 68 PHE A C 1
ATOM 484 O O . PHE A 1 68 ? 2.639 1.646 -1.067 1.00 88.81 68 PHE A O 1
ATOM 491 N N . TYR A 1 69 ? 3.403 0.401 0.647 1.00 89.12 69 TYR A N 1
ATOM 492 C CA . TYR A 1 69 ? 2.367 0.792 1.578 1.00 89.12 69 TYR A CA 1
ATOM 493 C C . TYR A 1 69 ? 2.934 0.997 2.978 1.00 89.12 69 TYR A C 1
ATOM 495 O O . TYR A 1 69 ? 3.915 0.371 3.391 1.00 89.12 69 TYR A O 1
ATOM 503 N N . THR A 1 70 ? 2.294 1.896 3.717 1.00 91.69 70 THR A N 1
ATOM 504 C CA . THR A 1 70 ? 2.503 2.039 5.158 1.00 91.69 70 THR A CA 1
ATOM 505 C C . THR A 1 70 ? 1.683 0.958 5.847 1.00 91.69 70 THR A C 1
ATOM 507 O O . THR A 1 70 ? 0.477 0.875 5.608 1.00 91.69 70 THR A O 1
ATOM 510 N N . SER A 1 71 ? 2.295 0.120 6.688 1.00 89.88 71 SER A N 1
ATOM 511 C CA . SER A 1 71 ? 1.532 -0.907 7.407 1.00 89.88 71 SER A CA 1
ATOM 512 C C . SER A 1 71 ? 0.580 -0.280 8.425 1.00 89.88 71 SER A C 1
ATOM 514 O O . SER A 1 71 ? 0.870 0.773 8.996 1.00 89.88 71 SER A O 1
ATOM 516 N N . THR A 1 72 ? -0.543 -0.943 8.706 1.00 88.56 72 THR A N 1
ATOM 517 C CA . THR A 1 72 ? -1.472 -0.512 9.767 1.00 88.56 72 THR A CA 1
ATOM 518 C C . THR A 1 72 ? -0.753 -0.373 11.109 1.00 88.56 72 THR A C 1
ATOM 520 O O . THR A 1 72 ? -0.937 0.620 11.807 1.00 88.56 72 THR A O 1
ATOM 523 N N . ALA A 1 73 ? 0.144 -1.307 11.438 1.00 88.06 73 ALA A N 1
ATOM 524 C CA . ALA A 1 73 ? 0.966 -1.243 12.645 1.00 88.06 73 ALA A CA 1
ATOM 525 C C . ALA A 1 73 ? 1.853 0.015 12.702 1.00 88.06 73 ALA A C 1
ATOM 527 O O . ALA A 1 73 ? 1.955 0.650 13.752 1.00 88.06 73 ALA A O 1
ATOM 528 N N . GLN A 1 74 ? 2.484 0.394 11.585 1.00 89.62 74 GLN A N 1
ATOM 529 C CA . GLN A 1 74 ? 3.245 1.640 11.505 1.00 89.62 74 GLN A CA 1
ATOM 530 C C . GLN A 1 74 ? 2.336 2.864 11.644 1.00 89.62 74 GLN A C 1
ATOM 532 O O . GLN A 1 74 ? 2.668 3.767 12.407 1.00 89.62 74 GLN A O 1
ATOM 537 N N . PHE A 1 75 ? 1.193 2.877 10.957 1.00 89.00 75 PHE A N 1
ATOM 538 C CA . PHE A 1 75 ? 0.241 3.984 11.008 1.00 89.00 75 PHE A CA 1
ATOM 539 C C . PHE A 1 75 ? -0.228 4.271 12.441 1.00 89.00 75 PHE A C 1
ATOM 541 O O . PHE A 1 75 ? -0.095 5.397 12.907 1.00 89.00 75 PHE A O 1
ATOM 548 N N . PHE A 1 76 ? -0.690 3.256 13.179 1.00 89.44 76 PHE A N 1
ATOM 549 C CA . PHE A 1 76 ? -1.131 3.436 14.571 1.00 89.44 76 PHE A CA 1
ATOM 550 C C . PHE A 1 76 ? 0.007 3.831 15.515 1.00 89.44 76 PHE A C 1
ATOM 552 O O . PHE A 1 76 ? -0.214 4.551 16.483 1.00 89.44 76 PHE A O 1
ATOM 559 N N . ARG A 1 77 ? 1.242 3.399 15.235 1.00 90.06 77 ARG A N 1
ATOM 560 C CA . ARG A 1 77 ? 2.420 3.846 15.991 1.00 90.06 77 ARG A CA 1
ATOM 561 C C . ARG A 1 77 ? 2.712 5.333 15.768 1.00 90.06 77 ARG A C 1
ATOM 563 O O . ARG A 1 77 ? 3.152 6.006 16.693 1.00 90.06 77 ARG A O 1
ATOM 570 N N . GLU A 1 78 ? 2.512 5.826 14.550 1.00 89.81 78 GLU A N 1
ATOM 571 C CA . GLU A 1 78 ? 2.728 7.231 14.176 1.00 89.81 78 GLU A CA 1
ATOM 572 C C . GLU A 1 78 ? 1.546 8.136 14.555 1.00 89.81 78 GLU A C 1
ATOM 574 O O . GLU A 1 78 ? 1.727 9.339 14.725 1.00 89.81 78 GLU A O 1
ATOM 579 N N . GLN A 1 79 ? 0.353 7.560 14.708 1.00 90.25 79 GLN A N 1
ATOM 580 C CA . GLN A 1 79 ? -0.888 8.240 15.075 1.00 90.25 79 GLN A CA 1
ATOM 581 C C . GLN A 1 79 ? -1.487 7.597 16.338 1.00 90.25 79 GLN A C 1
ATOM 583 O O . GLN A 1 79 ? -2.525 6.936 16.256 1.00 90.25 79 GLN A O 1
ATOM 588 N N . PRO A 1 80 ? -0.849 7.763 17.513 1.00 88.62 80 PRO A N 1
ATOM 589 C CA . PRO A 1 80 ? -1.232 7.048 18.735 1.00 88.62 80 PRO A CA 1
ATOM 590 C C . PRO A 1 80 ? -2.643 7.391 19.233 1.00 88.62 80 PRO A C 1
ATOM 592 O O . PRO A 1 80 ? -3.262 6.578 19.913 1.00 88.62 80 PRO A O 1
ATOM 595 N N . ASP A 1 81 ? -3.161 8.565 18.864 1.00 92.12 81 ASP A N 1
ATOM 596 C CA . ASP A 1 81 ? -4.500 9.027 19.241 1.00 92.12 81 ASP A CA 1
ATOM 597 C C . ASP A 1 81 ? -5.576 8.674 18.194 1.00 92.12 81 ASP A C 1
ATOM 599 O O . ASP A 1 81 ? -6.760 8.967 18.382 1.00 92.12 81 ASP A O 1
ATOM 603 N N . TYR A 1 82 ? -5.197 8.049 17.071 1.00 86.69 82 TYR A N 1
ATOM 604 C CA . TYR A 1 82 ? -6.156 7.654 16.045 1.00 86.69 82 TYR A CA 1
ATOM 605 C C . TYR A 1 82 ? -6.976 6.453 16.515 1.00 86.69 82 TYR A C 1
ATOM 607 O O . TYR A 1 82 ? -6.449 5.380 16.803 1.00 86.69 82 TYR A O 1
ATOM 615 N N . THR A 1 83 ? -8.296 6.621 16.531 1.00 83.62 83 THR A N 1
ATOM 616 C CA . THR A 1 83 ? -9.243 5.567 16.901 1.00 83.62 83 THR A CA 1
ATOM 617 C C . THR A 1 83 ? -10.118 5.224 15.705 1.00 83.62 83 THR A C 1
ATOM 619 O O . THR A 1 83 ? -10.679 6.112 15.062 1.00 83.62 83 THR A O 1
ATOM 622 N N . ILE A 1 84 ? -10.252 3.929 15.411 1.00 79.81 84 ILE A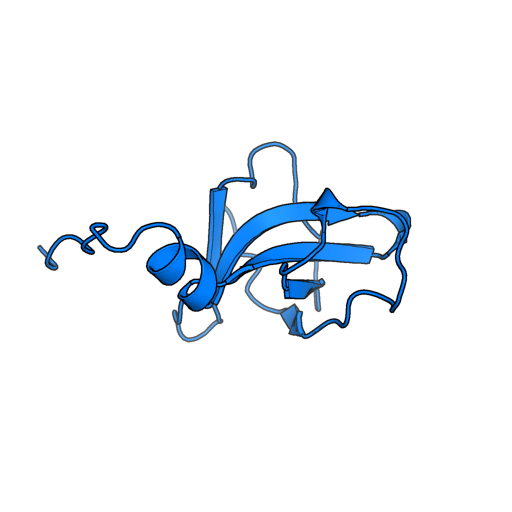 N 1
ATOM 623 C CA . ILE A 1 84 ? -11.195 3.455 14.395 1.00 79.81 84 ILE A CA 1
ATOM 624 C C . ILE A 1 84 ? -12.611 3.737 14.900 1.00 79.81 84 ILE A C 1
ATOM 626 O O . ILE A 1 84 ? -12.958 3.366 16.023 1.00 79.81 84 ILE A O 1
ATOM 630 N N . ALA A 1 85 ? -13.424 4.393 14.073 1.00 82.75 85 ALA A N 1
ATOM 631 C CA . ALA A 1 85 ? -14.822 4.628 14.401 1.00 82.75 85 ALA A CA 1
ATOM 632 C C . ALA A 1 85 ? -15.544 3.288 14.661 1.00 82.75 85 ALA A C 1
ATOM 634 O O . ALA A 1 85 ? -15.279 2.307 13.959 1.00 82.75 85 ALA A O 1
ATOM 635 N N . PRO A 1 86 ? -16.443 3.219 15.657 1.00 81.50 86 PRO A N 1
ATOM 636 C CA . PRO A 1 86 ? -17.205 2.006 15.916 1.00 81.50 86 PRO A CA 1
ATOM 637 C C . PRO A 1 86 ? -18.031 1.604 14.680 1.00 81.50 86 PRO A C 1
ATOM 639 O O . PRO A 1 86 ? -18.425 2.476 13.900 1.00 81.50 86 PRO A O 1
ATOM 642 N N . PRO A 1 87 ? -18.296 0.300 14.487 1.00 80.75 87 PRO A N 1
ATOM 643 C CA . PRO A 1 87 ? -19.192 -0.150 13.430 1.00 80.75 87 PRO A CA 1
ATOM 644 C C . PRO A 1 87 ? -20.593 0.443 13.644 1.00 80.75 87 PRO A C 1
ATOM 646 O O . PRO A 1 87 ? -21.065 0.508 14.781 1.00 80.75 87 PRO A O 1
ATOM 649 N N . ASN A 1 88 ? -21.225 0.884 12.552 1.00 65.38 88 ASN A N 1
ATOM 650 C CA . ASN A 1 88 ? -22.622 1.335 12.537 1.00 65.38 88 ASN A CA 1
ATOM 651 C C . ASN A 1 88 ? -23.595 0.158 12.636 1.00 65.38 88 ASN A C 1
ATOM 653 O O . ASN A 1 88 ? -23.301 -0.892 12.018 1.00 65.38 88 ASN A O 1
#

Organism: Xanthomonas euvesicatoria pv. vesicatoria (strain 85-10) (NCBI:txid316273)

InterPro domains:
  IPR009003 Peptidase S1, PA clan [SSF50494] (32-74)

Nearest PDB structures (foldseek):
  2w7s-assembly1_A  TM=6.570E-01  e=6.494E-02  Staphylococcus aureus
  2w7u-assembly1_A  TM=6.418E-01  e=6.097E-02  Staphylococcus aureus
  4gaw-assembly8_H  TM=5.732E-01  e=2.770E-01  Homo sapiens
  1p3e-assembly1_A  TM=6.274E-01  e=1.837E+00  Bacillus intermedius
  5ihw-assembly1_A  TM=4.217E-01  e=1.258E+00  Staphylococcus aureus subsp. aureus MSSA476

Foldseek 3Di:
DPPPPLAAWDWDDDDPPPPDPVQPQKTKIARPDDAADDPPQFQPFHAHPVGHTQFTWHADDVVVNITIGHGPVNVCVVVVPDDDDDDD

Secondary structure (DSSP, 8-state):
--------EEEEPPPTT-S-GGGTT-EEEEESSS-S--TT-TT-EEE-TTS-EEEEEEEEEGGGTEEEEEEHHHHHHH-TT--PPPP-

Mean predicted aligned error: 6.95 Å